Protein AF-A0A352MUP7-F1 (afdb_monomer_lite)

pLDDT: mean 91.46, std 6.11, range [59.91, 97.69]

Foldseek 3Di:
DWQVVLQQVCFLPQQAAEEDALVCVVVDDQEDEDELPDDLVRVVCCLVPVQVPDPDHAEYEHEAVLPDAAVSCVQVNCCRGRCDRPNRHGDSRHHYYYHHNDPVSLVSHHPSSNVRYDYTD

Secondary structure (DSSP, 8-state):
---HHHHHTTTT-TT-EEEEEGGGGGG--SEEEEETT--HHHHHHIIIIIITT-S---EEEEETGGGS-HHHHHHHHHHHHHSEETTEEPPTTPEEEEEESSTTGGGGS-HHHHTTEEE--

Structure (mmCIF, N/CA/C/O backbone):
data_AF-A0A352MUP7-F1
#
_entry.id   AF-A0A352MUP7-F1
#
loop_
_atom_site.group_PDB
_atom_site.id
_atom_site.type_symbol
_atom_site.label_atom_id
_atom_site.label_alt_id
_atom_site.label_comp_id
_atom_site.label_asym_id
_atom_site.label_entity_id
_atom_site.label_seq_id
_atom_site.pdbx_PDB_ins_code
_atom_site.Cartn_x
_atom_site.Cartn_y
_atom_site.Cartn_z
_atom_site.occupancy
_atom_site.B_iso_or_equiv
_atom_site.auth_seq_id
_atom_site.auth_comp_id
_atom_site.auth_asym_id
_atom_site.auth_atom_id
_atom_site.pdbx_PDB_model_num
ATOM 1 N N . MET A 1 1 ? -11.698 -10.972 6.120 1.00 81.50 1 MET A N 1
ATOM 2 C CA . MET A 1 1 ? -11.944 -11.683 4.838 1.00 81.50 1 MET A CA 1
ATOM 3 C C . MET A 1 1 ? -11.934 -10.646 3.742 1.00 81.50 1 MET A C 1
ATOM 5 O O . MET A 1 1 ? -12.847 -9.828 3.681 1.00 81.50 1 MET A O 1
ATOM 9 N N . ILE A 1 2 ? -10.899 -10.671 2.913 1.00 91.81 2 ILE A N 1
ATOM 10 C CA . ILE A 1 2 ? -10.682 -9.665 1.870 1.00 91.81 2 ILE A CA 1
ATOM 11 C C . ILE A 1 2 ? -11.397 -10.001 0.564 1.00 91.81 2 ILE A C 1
ATOM 13 O O . ILE A 1 2 ? -11.552 -11.163 0.186 1.00 91.81 2 ILE A O 1
ATOM 17 N N . ASN A 1 3 ? -11.776 -8.963 -0.175 1.00 94.12 3 ASN A N 1
ATOM 18 C CA . ASN A 1 3 ? -12.249 -9.073 -1.546 1.00 94.12 3 ASN A CA 1
ATOM 19 C C . ASN A 1 3 ? -11.053 -9.203 -2.504 1.00 94.12 3 ASN A C 1
ATOM 21 O O . ASN A 1 3 ? -10.612 -8.218 -3.092 1.00 94.12 3 ASN A O 1
ATOM 25 N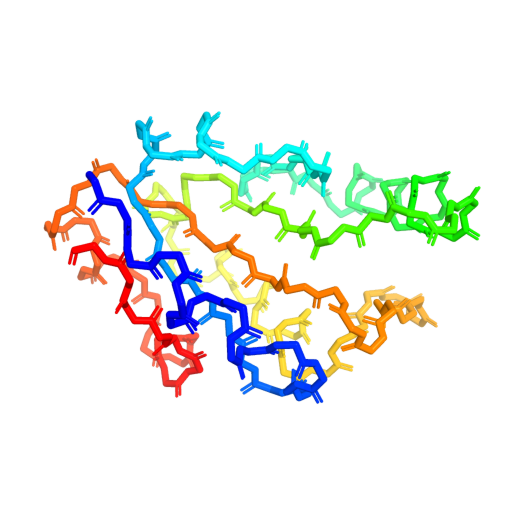 N . LYS A 1 4 ? -10.520 -10.423 -2.655 1.00 92.19 4 LYS A N 1
ATOM 26 C CA . LYS A 1 4 ? -9.341 -10.696 -3.501 1.00 92.19 4 LYS A CA 1
ATOM 27 C C . LYS A 1 4 ? -9.528 -10.271 -4.959 1.00 92.19 4 LYS A C 1
ATOM 29 O O . LYS A 1 4 ? -8.587 -9.775 -5.562 1.00 92.19 4 LYS A O 1
ATOM 34 N N . GLU A 1 5 ? -10.733 -10.413 -5.506 1.00 93.00 5 GLU A N 1
ATOM 35 C CA . GLU A 1 5 ? -11.034 -9.982 -6.875 1.00 93.00 5 GLU A CA 1
ATOM 36 C C . GLU A 1 5 ? -10.846 -8.467 -7.033 1.00 93.00 5 GLU A C 1
ATOM 38 O O . GLU A 1 5 ? -10.157 -8.020 -7.947 1.00 93.00 5 GLU A O 1
ATOM 43 N N . LEU A 1 6 ? -11.372 -7.672 -6.095 1.00 94.06 6 LEU A N 1
ATOM 44 C CA . LEU A 1 6 ? -11.201 -6.217 -6.102 1.00 94.06 6 LEU A CA 1
ATOM 45 C C . LEU A 1 6 ? -9.730 -5.798 -5.990 1.00 94.06 6 LEU A C 1
ATOM 47 O O . LEU A 1 6 ? -9.335 -4.808 -6.608 1.00 94.06 6 LEU A O 1
ATOM 51 N N . ILE A 1 7 ? -8.936 -6.544 -5.217 1.00 94.19 7 ILE A N 1
ATOM 52 C CA . ILE A 1 7 ? -7.493 -6.322 -5.080 1.00 94.19 7 ILE A CA 1
ATOM 53 C C . ILE A 1 7 ? -6.794 -6.574 -6.417 1.00 94.19 7 ILE A C 1
ATOM 55 O O . ILE A 1 7 ? -6.087 -5.693 -6.900 1.00 94.19 7 ILE A O 1
ATOM 59 N N . GLU A 1 8 ? -7.035 -7.724 -7.046 1.00 92.44 8 GLU A N 1
ATOM 60 C CA . GLU A 1 8 ? -6.413 -8.092 -8.325 1.00 92.44 8 GLU A CA 1
ATOM 61 C C . GLU A 1 8 ? -6.783 -7.135 -9.464 1.00 92.44 8 GLU A C 1
ATOM 63 O O . GLU A 1 8 ? -5.952 -6.851 -10.326 1.00 92.44 8 GLU A O 1
ATOM 68 N N . LEU A 1 9 ? -7.989 -6.560 -9.439 1.00 93.19 9 LEU A N 1
ATOM 69 C CA . LEU A 1 9 ? -8.403 -5.523 -10.392 1.00 93.19 9 LEU A CA 1
ATOM 70 C C . LEU A 1 9 ? -7.558 -4.240 -10.311 1.00 93.19 9 LEU A C 1
ATOM 72 O O . LEU A 1 9 ? -7.628 -3.422 -11.226 1.00 93.19 9 LEU A O 1
ATOM 76 N N . GLN A 1 10 ? -6.756 -4.051 -9.256 1.00 93.19 10 GLN A N 1
ATOM 77 C CA . GLN A 1 10 ? -5.842 -2.911 -9.142 1.00 93.19 10 GLN A CA 1
ATOM 78 C C . GLN A 1 10 ? -4.490 -3.141 -9.835 1.00 93.19 10 GLN A C 1
ATOM 80 O O . GLN A 1 10 ? -3.672 -2.217 -9.885 1.00 93.19 10 GLN A O 1
ATOM 85 N N . LYS A 1 11 ? -4.219 -4.333 -10.387 1.00 90.94 11 LYS A N 1
ATOM 86 C CA . LYS A 1 11 ? -2.993 -4.577 -11.164 1.00 90.94 11 LYS A CA 1
ATOM 87 C C . LYS A 1 11 ? -2.915 -3.613 -12.348 1.00 90.94 11 LYS A C 1
ATOM 89 O O . LYS A 1 11 ? -3.860 -3.454 -13.117 1.00 90.94 11 LYS A O 1
ATOM 94 N N . GLY A 1 12 ? -1.775 -2.941 -12.485 1.00 87.81 12 GLY A N 1
ATOM 95 C CA . GLY A 1 12 ? -1.541 -1.963 -13.545 1.00 87.81 12 GLY A CA 1
ATOM 96 C C . GLY A 1 12 ? -2.141 -0.573 -13.301 1.00 87.81 12 GLY A C 1
ATOM 97 O O . GLY A 1 12 ? -1.861 0.338 -14.092 1.00 87.81 12 GLY A O 1
ATOM 98 N N . CYS A 1 13 ? -2.904 -0.372 -12.220 1.00 89.25 13 CYS A N 1
ATOM 99 C CA . CYS A 1 13 ? -3.390 0.942 -11.808 1.00 89.25 13 CYS A CA 1
ATOM 100 C C . CYS A 1 13 ? -2.243 1.759 -11.193 1.00 89.25 13 CYS A C 1
ATOM 102 O O . CYS A 1 13 ? -1.617 1.384 -10.199 1.00 89.25 13 CYS A O 1
ATOM 104 N N . LEU A 1 14 ? -1.936 2.893 -11.827 1.00 82.69 14 LEU A N 1
ATOM 105 C CA . LEU A 1 14 ? -0.723 3.649 -11.518 1.00 82.69 14 LEU A CA 1
ATOM 106 C C . LEU A 1 14 ? -0.836 4.549 -10.283 1.00 82.69 14 LEU A C 1
ATOM 108 O O . LEU A 1 14 ? 0.189 4.892 -9.722 1.00 82.69 14 LEU A O 1
ATOM 112 N N . ALA A 1 15 ? -2.036 4.932 -9.857 1.00 86.62 15 ALA A N 1
ATOM 113 C CA . ALA A 1 15 ? -2.227 5.844 -8.731 1.00 86.62 15 ALA A CA 1
ATOM 114 C C . ALA A 1 15 ? -3.358 5.328 -7.840 1.00 86.62 15 ALA A C 1
ATOM 116 O O . ALA A 1 15 ? -4.411 5.946 -7.721 1.00 86.62 15 ALA A O 1
ATOM 117 N N . THR A 1 16 ? -3.172 4.136 -7.286 1.00 92.44 16 THR A N 1
ATOM 118 C CA . THR A 1 16 ? -4.134 3.497 -6.385 1.00 92.44 16 THR A CA 1
ATOM 119 C C . THR A 1 16 ? -3.398 2.632 -5.380 1.00 92.44 16 THR A C 1
ATOM 121 O O . THR A 1 16 ? -2.400 1.990 -5.716 1.00 92.44 16 THR A O 1
ATOM 124 N N . CYS A 1 17 ? -3.934 2.546 -4.172 1.00 95.31 17 CYS A N 1
ATOM 125 C CA . CYS A 1 17 ? -3.554 1.537 -3.199 1.00 95.31 17 CYS A CA 1
ATOM 126 C C . CYS A 1 17 ? -4.799 0.859 -2.632 1.00 95.31 17 CYS A C 1
ATOM 128 O O . CYS A 1 17 ? -5.893 1.421 -2.618 1.00 95.31 17 CYS A O 1
ATOM 130 N N . VAL A 1 18 ? -4.635 -0.374 -2.183 1.00 97.06 18 VAL A N 1
ATOM 131 C CA . VAL A 1 18 ? -5.687 -1.154 -1.537 1.00 97.06 18 VAL A CA 1
ATOM 132 C C . VAL A 1 18 ? -5.552 -0.998 -0.032 1.00 97.06 18 VAL A C 1
ATOM 134 O O . VAL A 1 18 ? -4.440 -1.042 0.478 1.00 97.06 18 VAL A O 1
ATOM 137 N N . VAL A 1 19 ? -6.659 -0.887 0.695 1.00 97.69 19 VAL A N 1
ATOM 138 C CA . VAL A 1 19 ? -6.652 -0.962 2.160 1.00 97.69 19 VAL A CA 1
ATOM 139 C C . VAL A 1 19 ? -7.284 -2.271 2.612 1.00 97.69 19 VAL A C 1
ATOM 141 O O . VAL A 1 19 ? -8.412 -2.583 2.221 1.00 97.69 19 VAL A O 1
ATOM 144 N N . ILE A 1 20 ? -6.562 -3.008 3.456 1.00 97.25 20 ILE A N 1
ATOM 145 C CA . ILE A 1 20 ? -7.020 -4.236 4.125 1.00 97.25 20 ILE A CA 1
ATOM 146 C C . ILE A 1 20 ? -6.825 -4.143 5.640 1.00 97.25 20 ILE A C 1
ATOM 148 O O . ILE A 1 20 ? -6.135 -3.248 6.134 1.00 97.25 20 ILE A O 1
ATOM 152 N N . GLN A 1 21 ? -7.398 -5.078 6.395 1.00 96.50 21 GLN A N 1
ATOM 153 C CA . GLN A 1 21 ? -7.080 -5.197 7.817 1.00 96.50 21 GLN A CA 1
ATOM 154 C C . GLN A 1 21 ? -5.731 -5.890 8.021 1.00 96.50 21 GLN A C 1
ATOM 156 O O . GLN A 1 21 ? -5.327 -6.748 7.234 1.00 96.50 21 GLN A O 1
ATOM 161 N N . ASN A 1 22 ? -5.042 -5.556 9.114 1.00 94.69 22 ASN A N 1
ATOM 162 C CA . ASN A 1 22 ? -3.763 -6.165 9.495 1.00 94.69 22 ASN A CA 1
ATOM 163 C C . ASN A 1 22 ? -3.838 -7.700 9.493 1.00 94.69 22 ASN A C 1
ATOM 165 O O . ASN A 1 22 ? -2.913 -8.372 9.038 1.00 94.69 22 ASN A O 1
ATOM 169 N N . GLU A 1 23 ? -4.952 -8.256 9.974 1.00 92.50 23 GLU A N 1
ATOM 170 C CA . GLU A 1 23 ? -5.158 -9.702 10.059 1.00 92.50 23 GLU A CA 1
ATOM 171 C C . GLU A 1 23 ? -5.322 -10.395 8.703 1.00 92.50 23 GLU A C 1
ATOM 173 O O . GLU A 1 23 ? -4.979 -11.574 8.582 1.00 92.50 23 GLU A O 1
ATOM 178 N N . ASP A 1 24 ? -5.789 -9.671 7.687 1.00 93.06 24 ASP A N 1
ATOM 179 C CA . ASP A 1 24 ? -6.028 -10.200 6.346 1.00 93.06 24 ASP A CA 1
ATOM 180 C C . ASP A 1 24 ? -4.751 -10.207 5.486 1.00 93.06 24 ASP A C 1
ATOM 182 O O . ASP A 1 24 ? -4.688 -10.879 4.459 1.00 93.06 24 ASP A O 1
ATOM 186 N N . CYS A 1 25 ? -3.681 -9.531 5.919 1.00 90.56 25 CYS A N 1
ATOM 187 C CA . CYS A 1 25 ? -2.386 -9.509 5.224 1.00 90.56 25 CYS A CA 1
ATOM 188 C C . CYS A 1 25 ? -1.808 -10.919 4.992 1.00 90.56 25 CYS A C 1
ATOM 190 O O . CYS A 1 25 ? -1.075 -11.164 4.029 1.00 90.56 25 CYS A O 1
ATOM 192 N N . LYS A 1 26 ? -2.157 -11.884 5.852 1.00 90.00 26 LYS A N 1
ATOM 193 C CA . LYS A 1 26 ? -1.767 -13.297 5.715 1.00 90.00 26 LYS A CA 1
ATOM 194 C C . LYS A 1 26 ? -2.362 -13.987 4.483 1.00 90.00 26 LYS A C 1
ATOM 196 O O . LYS A 1 26 ? -1.826 -15.009 4.082 1.00 90.00 26 LYS A O 1
ATOM 201 N N . GLU A 1 27 ? -3.432 -13.449 3.899 1.00 91.31 27 GLU A N 1
ATOM 202 C CA . GLU A 1 27 ? -4.123 -14.036 2.744 1.00 91.31 27 GLU A CA 1
ATOM 203 C C . GLU A 1 27 ? -3.476 -13.708 1.385 1.00 91.31 27 GLU A C 1
ATOM 205 O O . GLU A 1 27 ? -3.922 -14.238 0.362 1.00 91.31 27 GLU A O 1
ATOM 210 N N . LEU A 1 28 ? -2.471 -12.826 1.376 1.00 91.62 28 LEU A N 1
ATOM 211 C CA . LEU A 1 28 ? -1.668 -12.461 0.207 1.00 91.62 28 LEU A CA 1
ATOM 212 C C . LEU A 1 28 ? -0.367 -13.273 0.221 1.00 91.62 28 LEU A C 1
ATOM 214 O O . LEU A 1 28 ? 0.269 -13.348 1.266 1.00 91.62 28 LEU A O 1
ATOM 218 N N . ASP A 1 29 ? 0.065 -13.857 -0.893 1.00 85.81 29 ASP A N 1
ATOM 219 C CA . ASP A 1 29 ? 1.254 -14.726 -0.897 1.00 85.81 29 ASP A CA 1
ATOM 220 C C . ASP A 1 29 ? 2.532 -13.959 -1.265 1.00 85.81 29 ASP A C 1
ATOM 222 O O . ASP A 1 29 ? 3.376 -13.694 -0.402 1.00 85.81 29 ASP A O 1
ATOM 226 N N . SER A 1 30 ? 2.672 -13.559 -2.533 1.00 89.44 30 SER A N 1
ATOM 227 C CA . SER A 1 30 ? 3.900 -12.940 -3.037 1.00 89.44 30 SER A CA 1
ATOM 228 C C . SER A 1 30 ? 4.000 -11.453 -2.687 1.00 89.44 30 SER A C 1
ATOM 230 O O . SER A 1 30 ? 3.591 -10.571 -3.446 1.00 89.44 30 SER A O 1
ATOM 232 N N . LYS A 1 31 ? 4.531 -11.167 -1.495 1.00 91.94 31 LYS A N 1
ATOM 233 C CA . LYS A 1 31 ? 4.535 -9.819 -0.914 1.00 91.94 31 LYS A CA 1
AT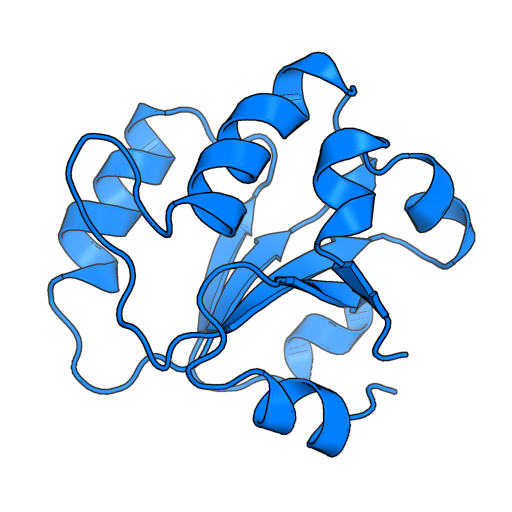OM 234 C C . LYS A 1 31 ? 5.872 -9.396 -0.320 1.00 91.94 31 LYS A C 1
ATOM 236 O O . LYS A 1 31 ? 6.609 -10.190 0.264 1.00 91.94 31 LYS A O 1
ATOM 241 N N . ILE A 1 32 ? 6.130 -8.096 -0.388 1.00 93.38 32 ILE A N 1
ATOM 242 C CA . ILE A 1 32 ? 7.063 -7.395 0.496 1.00 93.38 32 ILE A CA 1
ATOM 243 C C . ILE A 1 32 ? 6.239 -6.680 1.555 1.00 93.38 32 ILE A C 1
ATOM 245 O O . ILE A 1 32 ? 5.264 -6.018 1.219 1.00 93.38 32 ILE A O 1
ATOM 249 N N . ILE A 1 33 ? 6.659 -6.773 2.814 1.00 94.25 33 ILE A N 1
ATOM 250 C CA . ILE A 1 33 ? 6.055 -6.020 3.914 1.00 94.25 33 ILE A CA 1
ATOM 251 C C . ILE A 1 33 ? 7.095 -5.054 4.472 1.00 94.25 33 ILE A C 1
ATOM 253 O O . ILE A 1 33 ? 8.227 -5.454 4.757 1.00 94.25 33 ILE A O 1
ATOM 257 N N . VAL A 1 34 ? 6.692 -3.798 4.634 1.00 95.12 34 VAL A N 1
ATOM 258 C CA . VAL A 1 34 ? 7.406 -2.765 5.386 1.00 95.12 34 VAL A CA 1
ATOM 259 C C . VAL A 1 34 ? 6.479 -2.204 6.453 1.00 95.12 34 VAL A C 1
ATOM 261 O O . VAL A 1 34 ? 5.280 -2.060 6.214 1.00 95.12 34 VAL A O 1
ATOM 264 N N . ASN A 1 35 ? 7.023 -1.878 7.623 1.00 95.81 35 ASN A N 1
ATOM 265 C CA . ASN A 1 35 ? 6.247 -1.158 8.623 1.00 95.81 35 ASN A CA 1
ATOM 266 C C . ASN A 1 35 ? 6.092 0.306 8.189 1.00 95.81 35 ASN A C 1
ATOM 268 O O . ASN A 1 35 ? 7.001 0.882 7.587 1.00 95.81 35 ASN A O 1
ATOM 272 N N . ALA A 1 36 ? 4.935 0.906 8.455 1.00 94.75 36 ALA A N 1
ATOM 273 C CA . ALA A 1 36 ? 4.698 2.318 8.202 1.00 94.75 36 ALA A CA 1
ATOM 274 C C . ALA A 1 36 ? 5.715 3.217 8.950 1.00 94.75 36 ALA A C 1
ATOM 276 O O . ALA A 1 36 ? 6.132 4.273 8.459 1.00 94.75 36 ALA A O 1
ATOM 277 N N . ASP A 1 37 ? 6.176 2.799 10.128 1.00 93.88 37 ASP A N 1
ATOM 278 C CA . ASP A 1 37 ? 7.178 3.541 10.901 1.00 93.88 37 ASP A CA 1
ATOM 279 C C . ASP A 1 37 ? 8.618 3.433 10.359 1.00 93.88 37 ASP A C 1
ATOM 281 O O . ASP A 1 37 ? 9.484 4.182 10.817 1.00 93.88 37 ASP A O 1
ATOM 285 N N . SER A 1 38 ? 8.872 2.607 9.333 1.00 93.06 38 SER A N 1
ATOM 286 C CA . SER A 1 38 ? 10.199 2.458 8.722 1.00 93.06 38 SER A CA 1
ATOM 287 C C . SER A 1 38 ? 10.768 3.787 8.238 1.00 93.06 38 SER A C 1
ATOM 289 O O . SER A 1 38 ? 10.097 4.580 7.573 1.00 93.06 38 SER A O 1
ATOM 291 N N . ASN A 1 39 ? 12.042 4.025 8.531 1.00 92.75 39 ASN A N 1
ATOM 292 C CA . ASN A 1 39 ? 12.741 5.219 8.062 1.00 92.75 39 ASN A CA 1
ATOM 293 C C . ASN A 1 39 ? 13.072 5.141 6.558 1.00 92.75 39 ASN A C 1
ATOM 295 O O . ASN A 1 39 ? 13.000 4.082 5.929 1.00 92.75 39 ASN A O 1
ATOM 299 N N . ASP A 1 40 ? 13.477 6.274 5.983 1.00 92.25 40 ASP A N 1
ATOM 300 C CA . ASP A 1 40 ? 13.772 6.378 4.550 1.00 92.25 40 ASP A CA 1
ATOM 301 C C . ASP A 1 40 ? 14.907 5.448 4.104 1.00 92.25 40 ASP A C 1
ATOM 303 O O . ASP A 1 40 ? 14.885 4.950 2.982 1.00 92.25 40 ASP A O 1
ATOM 307 N N . SER A 1 41 ? 15.881 5.167 4.976 1.00 92.62 41 SER A N 1
ATOM 308 C CA . SER A 1 41 ? 16.999 4.268 4.665 1.00 92.62 41 SER A CA 1
ATOM 309 C C . SER A 1 41 ? 16.530 2.815 4.512 1.00 92.62 41 SER A C 1
ATOM 311 O O . SER A 1 41 ? 16.900 2.127 3.558 1.00 92.62 41 SER A O 1
ATOM 313 N N . GLU A 1 42 ? 15.659 2.352 5.410 1.00 92.94 42 GLU A N 1
ATOM 314 C CA . GLU A 1 42 ? 15.043 1.019 5.352 1.00 92.94 42 GLU A CA 1
ATOM 315 C C . GLU A 1 42 ? 14.134 0.855 4.128 1.00 92.94 42 GLU A C 1
ATOM 317 O O . GLU A 1 42 ? 14.199 -0.160 3.421 1.00 92.9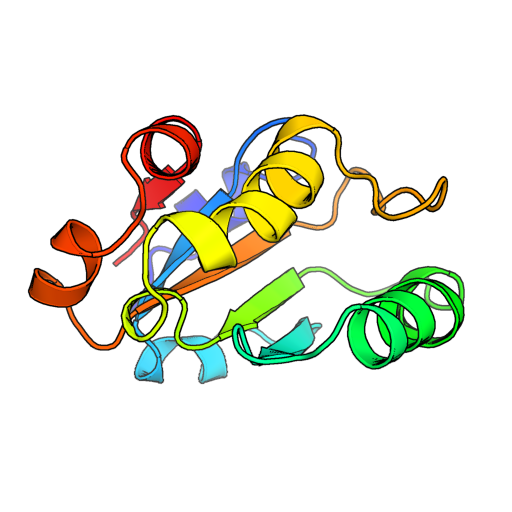4 42 GLU A O 1
ATOM 322 N N . LEU A 1 43 ? 13.316 1.871 3.843 1.00 92.69 43 LEU A N 1
ATOM 323 C CA . LEU A 1 43 ? 12.479 1.925 2.644 1.00 92.69 43 LEU A CA 1
ATOM 324 C C . LEU A 1 43 ? 13.336 1.900 1.377 1.00 92.69 43 LEU A C 1
ATOM 326 O O . LEU A 1 43 ? 13.083 1.099 0.477 1.00 92.69 43 LEU A O 1
ATOM 330 N N . LEU A 1 44 ? 14.401 2.700 1.325 1.00 92.75 44 LEU A N 1
ATOM 331 C CA . LEU A 1 44 ? 15.294 2.763 0.171 1.00 92.75 44 LEU A CA 1
ATOM 332 C C . LEU A 1 44 ? 15.996 1.426 -0.070 1.00 92.75 44 LEU A C 1
ATOM 334 O O . LEU A 1 44 ? 16.103 0.980 -1.212 1.00 92.75 44 LEU A O 1
ATOM 338 N N . THR A 1 45 ? 16.440 0.769 1.001 1.00 92.25 45 THR A N 1
ATOM 339 C CA . THR A 1 45 ? 17.048 -0.567 0.942 1.00 92.25 45 THR A CA 1
ATOM 340 C C . THR A 1 45 ? 16.045 -1.580 0.394 1.00 92.25 45 THR A C 1
ATOM 342 O O . THR A 1 45 ? 16.367 -2.355 -0.502 1.00 92.25 45 THR A O 1
ATOM 345 N N . THR A 1 46 ? 14.789 -1.516 0.839 1.00 91.50 46 THR A N 1
ATOM 346 C CA . THR A 1 46 ? 13.708 -2.368 0.323 1.00 91.50 46 THR A CA 1
ATOM 347 C C . THR A 1 46 ? 13.473 -2.160 -1.178 1.00 91.50 46 THR A C 1
ATOM 349 O O . THR A 1 46 ? 13.390 -3.137 -1.926 1.00 91.50 46 THR A O 1
ATOM 352 N N . PHE A 1 47 ? 13.425 -0.912 -1.646 1.00 90.50 47 PHE A N 1
ATOM 353 C CA . PHE A 1 47 ? 13.267 -0.586 -3.069 1.00 90.50 47 PHE A CA 1
ATOM 354 C C . PHE A 1 47 ? 14.454 -1.065 -3.920 1.00 90.50 47 PHE A C 1
ATOM 356 O O . PHE A 1 47 ? 14.268 -1.680 -4.975 1.00 90.50 47 PHE A O 1
ATOM 363 N N . LYS A 1 48 ? 15.684 -0.841 -3.452 1.00 88.81 48 LYS A N 1
ATOM 364 C CA . LYS A 1 48 ? 16.903 -1.249 -4.165 1.00 88.81 48 LYS A CA 1
ATOM 365 C C . LYS A 1 4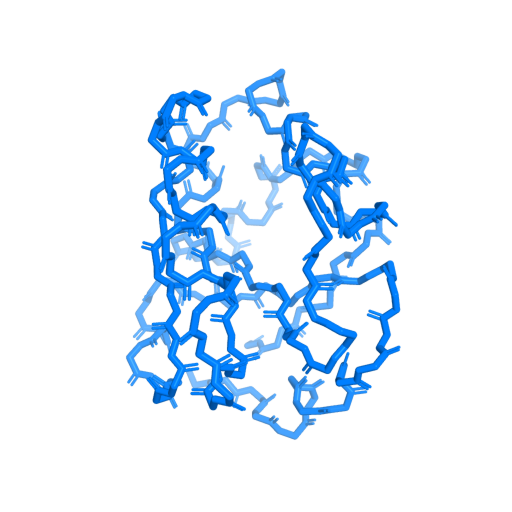8 ? 17.084 -2.758 -4.205 1.00 88.81 48 LYS A C 1
ATOM 367 O O . LYS A 1 48 ? 17.383 -3.309 -5.254 1.00 88.81 48 LYS A O 1
ATOM 372 N N . GLU A 1 49 ? 16.930 -3.428 -3.072 1.00 85.88 49 GLU A N 1
ATOM 373 C CA . GLU A 1 49 ? 17.363 -4.818 -2.942 1.00 85.88 49 GLU A CA 1
ATOM 374 C C . GLU A 1 49 ? 16.243 -5.816 -3.184 1.00 85.88 49 GLU A C 1
ATOM 376 O O . GLU A 1 49 ? 16.486 -6.874 -3.763 1.00 85.88 49 GLU A O 1
ATOM 381 N N . LYS A 1 50 ? 15.021 -5.508 -2.735 1.00 83.88 50 LYS A N 1
ATOM 382 C CA . LYS A 1 50 ? 13.911 -6.467 -2.775 1.00 83.88 50 LYS A CA 1
ATOM 383 C C . LYS A 1 50 ? 13.020 -6.266 -3.993 1.00 83.88 50 LYS A C 1
ATOM 385 O O . LYS A 1 50 ? 12.600 -7.255 -4.582 1.00 83.88 50 LYS A O 1
ATOM 390 N N . ILE A 1 51 ? 12.750 -5.014 -4.367 1.00 82.44 51 ILE A N 1
ATOM 391 C CA . ILE A 1 51 ? 11.871 -4.691 -5.501 1.00 82.44 51 ILE A CA 1
ATOM 392 C C . ILE A 1 51 ? 12.629 -4.782 -6.830 1.00 82.44 51 ILE A C 1
ATOM 394 O O . ILE A 1 51 ? 12.130 -5.386 -7.771 1.00 82.44 51 ILE A O 1
ATOM 398 N N . SER A 1 52 ? 13.847 -4.238 -6.911 1.00 73.56 52 SER A N 1
ATOM 399 C CA . SER A 1 52 ? 14.590 -4.198 -8.184 1.00 73.56 52 SER A CA 1
ATOM 400 C C . SER A 1 52 ? 15.113 -5.569 -8.649 1.00 73.56 52 SER A C 1
ATOM 402 O O . SER A 1 52 ? 15.435 -5.724 -9.822 1.00 73.56 52 SER A O 1
ATOM 404 N N . ASN A 1 53 ? 15.198 -6.563 -7.754 1.00 67.50 53 ASN A N 1
ATOM 405 C CA . ASN A 1 53 ? 15.854 -7.854 -8.011 1.00 67.50 53 ASN A CA 1
ATOM 406 C C . ASN A 1 53 ? 14.897 -9.052 -8.177 1.00 67.50 53 ASN A C 1
ATOM 408 O O . ASN A 1 53 ? 15.367 -10.190 -8.164 1.00 67.50 53 ASN A O 1
ATOM 412 N N . LYS A 1 54 ? 13.573 -8.858 -8.278 1.00 66.19 54 LYS A N 1
ATOM 413 C CA . LYS A 1 54 ? 12.616 -9.979 -8.347 1.00 66.19 54 LYS A CA 1
ATOM 414 C C . LYS A 1 54 ? 11.596 -9.850 -9.475 1.00 66.19 54 LYS A C 1
ATOM 416 O O . LYS A 1 54 ? 11.004 -8.795 -9.659 1.00 66.19 54 LYS A O 1
ATOM 421 N N . GLU A 1 55 ? 11.361 -10.972 -10.158 1.00 59.91 55 GLU A N 1
ATOM 422 C CA . GLU A 1 55 ? 10.389 -11.111 -11.255 1.00 59.91 55 GLU A CA 1
ATOM 423 C C . GLU A 1 55 ? 8.959 -11.425 -10.773 1.00 59.91 55 GLU A C 1
ATOM 425 O O . GLU A 1 55 ? 8.007 -11.195 -11.509 1.00 59.91 55 GLU A O 1
ATOM 430 N N . GLU A 1 56 ? 8.778 -11.883 -9.528 1.00 72.19 56 GLU A N 1
ATOM 431 C CA . GLU A 1 56 ? 7.482 -12.365 -9.022 1.00 72.19 56 GLU A CA 1
ATOM 432 C C . GLU A 1 56 ? 7.143 -11.749 -7.659 1.00 72.19 56 GLU A C 1
ATOM 434 O O . GLU A 1 56 ? 7.204 -12.421 -6.633 1.00 72.19 56 GLU A O 1
ATOM 439 N N . LEU A 1 57 ? 6.829 -10.455 -7.610 1.00 81.06 57 LEU A N 1
ATOM 440 C CA . LEU A 1 57 ? 6.268 -9.807 -6.420 1.00 81.06 57 LEU A CA 1
ATOM 441 C C . LEU A 1 57 ? 4.970 -9.094 -6.791 1.00 81.06 57 LEU A C 1
ATOM 443 O O . LEU A 1 57 ? 4.994 -8.108 -7.526 1.00 81.06 57 LEU A O 1
ATOM 447 N N . ASP A 1 58 ? 3.854 -9.571 -6.245 1.00 88.94 58 ASP A N 1
ATOM 448 C CA . ASP A 1 58 ? 2.526 -9.029 -6.539 1.00 88.94 58 ASP A CA 1
ATOM 449 C C . ASP A 1 58 ? 2.175 -7.845 -5.636 1.00 88.94 58 ASP A C 1
ATOM 451 O O . ASP A 1 58 ? 1.519 -6.908 -6.086 1.00 88.94 58 ASP A O 1
ATOM 455 N N . TYR A 1 59 ? 2.619 -7.849 -4.373 1.00 93.75 59 TYR A N 1
ATOM 456 C CA . TYR A 1 59 ? 2.166 -6.868 -3.381 1.00 93.75 59 TYR A CA 1
ATOM 457 C C . TYR A 1 59 ? 3.312 -6.143 -2.673 1.00 93.75 59 TYR A C 1
ATOM 459 O O . TYR A 1 59 ? 4.245 -6.758 -2.148 1.00 93.75 59 TYR A O 1
ATOM 467 N N . PHE A 1 60 ? 3.197 -4.820 -2.585 1.00 95.00 60 PHE A N 1
ATOM 468 C CA . PHE A 1 60 ? 3.994 -3.980 -1.696 1.00 95.00 60 PHE A CA 1
ATOM 469 C C . PHE A 1 60 ? 3.124 -3.518 -0.530 1.00 95.00 60 PHE A C 1
ATOM 471 O O . PHE A 1 60 ? 2.253 -2.667 -0.700 1.00 95.00 60 PHE A O 1
ATOM 478 N N . ILE A 1 61 ? 3.337 -4.094 0.649 1.00 96.00 61 ILE A N 1
ATOM 479 C CA . ILE A 1 61 ? 2.494 -3.882 1.822 1.00 96.00 61 ILE A CA 1
ATOM 480 C C . ILE A 1 61 ? 3.165 -2.910 2.786 1.00 96.00 61 ILE A C 1
ATOM 482 O O . ILE A 1 61 ? 4.260 -3.172 3.280 1.00 96.00 61 ILE A O 1
ATOM 486 N N . ILE A 1 62 ? 2.466 -1.824 3.095 1.00 97.06 62 ILE A N 1
ATOM 487 C CA . ILE A 1 62 ? 2.797 -0.862 4.143 1.00 97.06 62 ILE A CA 1
ATOM 488 C C . ILE A 1 62 ? 1.893 -1.172 5.333 1.00 97.06 62 ILE A C 1
ATOM 490 O O . ILE A 1 62 ? 0.685 -0.920 5.297 1.00 97.06 62 ILE A O 1
ATOM 494 N N . SER A 1 63 ? 2.464 -1.772 6.372 1.00 97.00 63 SER A N 1
ATOM 495 C CA . SER A 1 63 ? 1.685 -2.253 7.506 1.00 97.00 63 SER A CA 1
ATOM 496 C C . SER A 1 63 ? 1.453 -1.178 8.562 1.00 97.00 63 SER A C 1
ATOM 498 O O . SER A 1 63 ? 2.382 -0.455 8.909 1.00 97.00 63 SER A O 1
ATOM 500 N N . GLU A 1 64 ? 0.255 -1.166 9.145 1.00 96.81 64 GLU A N 1
ATOM 501 C CA . GLU A 1 64 ? -0.125 -0.342 10.305 1.00 96.81 64 GLU A CA 1
ATOM 502 C C . GLU A 1 64 ? -0.057 1.174 10.046 1.00 96.81 64 GLU A C 1
ATOM 504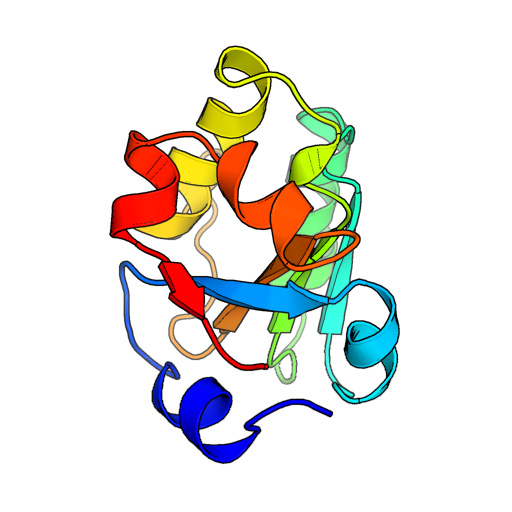 O O . GLU A 1 64 ? 0.374 1.957 10.898 1.00 96.81 64 GLU A O 1
ATOM 509 N N . ILE A 1 65 ? -0.502 1.603 8.860 1.00 97.06 65 ILE A N 1
ATOM 510 C CA . ILE A 1 65 ? -0.481 3.020 8.459 1.00 97.06 65 ILE A CA 1
ATOM 511 C C . ILE A 1 65 ? -1.302 3.903 9.411 1.00 97.06 65 ILE A C 1
ATOM 513 O O . ILE A 1 65 ? -0.959 5.060 9.647 1.00 97.06 65 ILE A O 1
ATOM 517 N N . ASP A 1 66 ? -2.350 3.335 10.008 1.00 96.44 66 ASP A N 1
ATOM 518 C CA . ASP A 1 66 ? -3.277 3.976 10.941 1.00 96.44 66 ASP A CA 1
ATOM 519 C C . ASP A 1 66 ? -2.659 4.335 12.299 1.00 96.44 66 ASP A C 1
ATOM 521 O O . ASP A 1 66 ? -3.287 5.056 13.080 1.00 96.44 66 ASP A O 1
ATOM 525 N N . LYS A 1 67 ? -1.440 3.861 12.591 1.00 96.19 67 LYS A N 1
ATOM 526 C CA . LYS A 1 67 ? -0.670 4.254 13.784 1.00 96.19 67 LYS A CA 1
ATOM 527 C C . LYS A 1 67 ? 0.134 5.536 13.587 1.00 96.19 67 LYS A C 1
ATOM 529 O O . LYS A 1 67 ? 0.555 6.145 14.570 1.00 96.19 67 LYS A O 1
ATOM 534 N N . LEU A 1 68 ? 0.380 5.937 12.342 1.00 95.44 68 LEU A N 1
ATOM 535 C CA . LEU A 1 68 ? 1.127 7.151 12.044 1.00 95.44 68 LEU A CA 1
ATOM 536 C C . LEU A 1 68 ? 0.226 8.379 12.084 1.00 95.44 68 LEU A C 1
ATOM 538 O O . LEU A 1 68 ? -0.935 8.333 11.686 1.00 95.44 68 LEU A O 1
ATOM 542 N N . ASN A 1 69 ? 0.802 9.518 12.464 1.00 93.25 69 ASN A N 1
ATOM 543 C CA . ASN A 1 69 ? 0.163 10.804 12.207 1.00 93.25 69 ASN A CA 1
ATOM 544 C C . ASN A 1 69 ? 0.211 11.161 10.709 1.00 93.25 69 ASN A C 1
ATOM 546 O O . ASN A 1 69 ? 1.045 10.653 9.962 1.00 93.25 69 ASN A O 1
ATOM 550 N N . GLU A 1 70 ? -0.653 12.087 10.296 1.00 90.88 70 GLU A N 1
ATOM 551 C CA . GLU A 1 70 ? -0.810 12.514 8.900 1.00 90.88 70 GLU A CA 1
ATOM 552 C C . GLU A 1 70 ? 0.509 12.950 8.235 1.00 90.88 70 GLU A C 1
ATOM 554 O O . GLU A 1 70 ? 0.807 12.517 7.126 1.00 90.88 70 GLU A O 1
ATOM 559 N N . SER A 1 71 ? 1.349 13.720 8.936 1.00 90.69 71 SER A N 1
ATOM 560 C CA . SER A 1 71 ? 2.640 14.185 8.404 1.00 90.69 71 SER A CA 1
ATOM 561 C C . SER A 1 71 ? 3.575 13.026 8.041 1.00 90.69 71 SER A C 1
ATOM 563 O O . SER A 1 71 ? 4.202 13.030 6.982 1.00 90.69 71 SER A O 1
ATOM 565 N N . LEU A 1 72 ? 3.633 11.990 8.882 1.00 91.94 72 LEU A N 1
ATOM 566 C CA . LEU A 1 72 ? 4.471 10.812 8.642 1.00 91.94 72 LEU A CA 1
ATOM 567 C C . LEU A 1 72 ? 3.928 9.906 7.528 1.00 91.94 72 LEU A C 1
ATOM 569 O O . LEU A 1 72 ? 4.700 9.157 6.928 1.00 91.94 72 LEU A O 1
ATOM 573 N N . GLN A 1 73 ? 2.633 9.984 7.216 1.00 94.19 73 GLN A N 1
ATOM 574 C CA . GLN A 1 73 ? 2.036 9.237 6.106 1.00 94.19 73 GLN A CA 1
ATOM 575 C C . GLN A 1 73 ? 2.369 9.847 4.734 1.00 94.19 73 GLN A C 1
ATOM 577 O O . GLN A 1 73 ? 2.332 9.135 3.730 1.00 94.19 73 GLN A O 1
ATOM 582 N N . ASN A 1 74 ? 2.764 11.124 4.668 1.00 88.31 74 ASN A N 1
ATOM 583 C CA . ASN A 1 74 ? 3.029 11.825 3.402 1.00 88.31 74 ASN A CA 1
ATOM 584 C C . ASN A 1 74 ? 4.130 11.184 2.546 1.00 88.31 74 ASN A C 1
ATOM 586 O O . ASN A 1 74 ? 4.071 11.256 1.320 1.00 88.31 74 ASN A O 1
ATOM 590 N N . LYS A 1 75 ? 5.106 10.496 3.150 1.00 88.25 75 LYS A N 1
ATOM 591 C CA . LYS A 1 75 ? 6.114 9.747 2.377 1.00 88.25 75 LYS A CA 1
ATOM 592 C C . LYS A 1 75 ? 5.482 8.623 1.539 1.00 88.25 75 LYS A C 1
ATOM 594 O O . LYS A 1 75 ? 5.928 8.348 0.430 1.00 88.25 75 LYS A O 1
ATOM 599 N N . TYR A 1 76 ? 4.397 8.015 2.024 1.00 93.75 76 TYR A N 1
ATOM 600 C CA . TYR A 1 76 ? 3.674 6.967 1.302 1.00 93.75 76 TYR A CA 1
ATOM 601 C C . TYR A 1 76 ? 2.723 7.518 0.246 1.00 93.75 76 TYR A C 1
ATOM 603 O O . TYR A 1 76 ? 2.486 6.844 -0.752 1.00 93.75 76 TYR A O 1
ATOM 611 N N . TYR A 1 77 ? 2.234 8.750 0.408 1.00 92.06 77 TYR A N 1
ATOM 612 C CA . TYR A 1 77 ? 1.470 9.432 -0.638 1.00 92.06 77 TYR A CA 1
ATOM 613 C C . TYR A 1 77 ? 2.253 9.495 -1.954 1.00 92.06 77 TYR A C 1
ATOM 615 O O . TYR A 1 77 ? 1.718 9.131 -3.000 1.00 92.06 77 TYR A O 1
ATOM 623 N N . GLN A 1 78 ? 3.529 9.888 -1.903 1.00 86.81 78 GLN A N 1
ATOM 624 C CA . GLN A 1 78 ? 4.382 9.943 -3.096 1.00 86.81 78 GLN A CA 1
ATOM 625 C C . GLN A 1 78 ? 4.577 8.553 -3.710 1.00 86.81 78 GLN A C 1
ATOM 627 O O . GLN A 1 78 ? 4.407 8.379 -4.914 1.00 86.81 78 GLN A O 1
ATOM 632 N N . ILE A 1 79 ? 4.820 7.541 -2.873 1.00 93.19 79 ILE A N 1
ATOM 633 C CA . ILE A 1 79 ? 4.956 6.152 -3.327 1.00 93.19 79 ILE A CA 1
ATOM 634 C C . ILE A 1 79 ? 3.682 5.668 -4.034 1.00 93.19 79 ILE A C 1
ATOM 636 O O . ILE A 1 79 ? 3.774 5.026 -5.074 1.00 93.19 79 ILE A O 1
ATOM 640 N N . VAL A 1 80 ? 2.495 5.965 -3.502 1.00 94.06 80 VAL A N 1
ATOM 641 C CA . VAL A 1 80 ? 1.221 5.529 -4.100 1.00 94.06 80 VAL A CA 1
ATOM 642 C C . VAL A 1 80 ? 0.913 6.280 -5.390 1.00 94.06 80 VAL A C 1
ATOM 644 O O . VAL A 1 80 ? 0.482 5.669 -6.364 1.00 94.06 80 VAL A O 1
ATOM 647 N N . LYS A 1 81 ? 1.120 7.597 -5.403 1.00 92.50 81 LYS A N 1
ATOM 648 C CA . LYS A 1 81 ? 0.767 8.458 -6.533 1.00 92.50 81 LYS A CA 1
ATOM 649 C C . LYS A 1 81 ? 1.732 8.318 -7.704 1.00 92.50 81 LYS A C 1
ATOM 651 O O . LYS A 1 81 ? 1.294 8.183 -8.843 1.00 92.50 81 LYS A O 1
ATOM 656 N N . ASP A 1 82 ? 3.027 8.387 -7.417 1.00 91.12 82 ASP A N 1
ATOM 657 C CA . ASP A 1 82 ? 4.076 8.464 -8.435 1.00 91.12 82 ASP A CA 1
ATOM 658 C C . ASP A 1 82 ? 4.714 7.092 -8.699 1.00 91.12 82 ASP A C 1
ATOM 660 O O . ASP A 1 82 ? 5.472 6.929 -9.658 1.00 91.12 82 ASP A O 1
ATOM 664 N N . ARG A 1 83 ? 4.383 6.083 -7.875 1.00 91.56 83 ARG A N 1
ATOM 665 C CA . ARG A 1 83 ? 4.974 4.734 -7.920 1.00 91.56 83 ARG A CA 1
ATOM 666 C C . ARG A 1 83 ? 6.488 4.779 -7.894 1.00 91.56 83 ARG A C 1
ATOM 668 O O . ARG A 1 83 ? 7.152 4.010 -8.583 1.00 91.56 83 ARG A O 1
ATOM 675 N N . GLU A 1 84 ? 7.028 5.688 -7.096 1.00 91.62 84 GLU A N 1
ATOM 676 C CA . GLU A 1 84 ? 8.448 5.980 -7.040 1.00 91.62 84 GLU A CA 1
ATOM 677 C C . GLU A 1 84 ? 8.869 6.320 -5.611 1.00 91.62 84 GLU A C 1
ATOM 679 O O . GLU A 1 84 ? 8.131 6.948 -4.853 1.00 91.62 84 GLU A O 1
ATOM 684 N N . PHE A 1 85 ? 10.080 5.907 -5.256 1.00 91.44 85 PHE A N 1
ATOM 685 C CA . PHE A 1 85 ? 10.766 6.350 -4.056 1.00 91.44 85 PHE A CA 1
ATOM 686 C C . PHE A 1 85 ? 12.235 6.623 -4.391 1.00 91.44 85 PHE A C 1
ATOM 688 O O . PHE A 1 85 ? 12.954 5.714 -4.812 1.00 91.44 85 PHE A O 1
ATOM 695 N N . PHE A 1 86 ? 12.690 7.869 -4.218 1.00 89.62 86 PHE A N 1
ATOM 696 C CA . PHE A 1 86 ? 14.077 8.291 -4.487 1.00 89.62 86 PHE A CA 1
ATOM 697 C C . PHE A 1 86 ? 14.607 7.867 -5.876 1.00 89.62 86 PHE A C 1
ATOM 699 O O . PHE A 1 86 ? 15.723 7.361 -6.015 1.00 89.62 86 PHE A O 1
ATOM 706 N N . GLY A 1 87 ? 13.804 8.054 -6.921 1.00 87.62 87 GLY A N 1
ATOM 707 C CA . GLY A 1 87 ? 14.126 7.725 -8.311 1.00 87.62 87 GLY A CA 1
ATOM 708 C C . GLY A 1 87 ? 13.935 6.254 -8.687 1.00 87.62 87 GLY A C 1
ATOM 709 O O . GLY A 1 87 ? 14.113 5.898 -9.852 1.00 87.62 87 GLY A O 1
ATOM 710 N N . ILE A 1 88 ? 13.568 5.390 -7.737 1.00 89.06 88 ILE A N 1
ATOM 711 C CA . ILE A 1 88 ? 13.349 3.959 -7.970 1.00 89.06 88 ILE A CA 1
ATOM 712 C C . ILE A 1 88 ? 11.856 3.701 -8.114 1.00 89.06 88 ILE A C 1
ATOM 714 O O . ILE A 1 88 ? 11.082 3.977 -7.199 1.00 89.06 88 ILE A O 1
ATOM 718 N N . LYS A 1 89 ? 11.454 3.148 -9.259 1.00 89.44 89 LYS A N 1
ATOM 719 C CA . LYS A 1 89 ? 10.046 2.892 -9.569 1.00 89.44 89 LYS A CA 1
ATOM 720 C C . LYS A 1 89 ? 9.580 1.533 -9.060 1.00 89.44 89 LYS A C 1
ATOM 722 O O . LYS A 1 89 ? 10.294 0.541 -9.184 1.00 89.44 89 LYS A O 1
ATOM 727 N N . LEU A 1 90 ? 8.348 1.486 -8.566 1.00 90.19 90 LEU A N 1
ATOM 728 C CA . LEU A 1 90 ? 7.626 0.240 -8.342 1.00 90.19 90 LEU A CA 1
ATOM 729 C C . LEU A 1 90 ? 7.218 -0.376 -9.692 1.00 90.19 90 LEU A C 1
ATOM 731 O O . LEU A 1 90 ? 6.748 0.356 -10.572 1.00 90.19 90 LEU A O 1
ATOM 735 N N . PRO A 1 91 ? 7.316 -1.709 -9.857 1.00 89.69 91 PRO A N 1
ATOM 736 C CA . PRO A 1 91 ? 6.794 -2.411 -11.026 1.00 89.69 91 PRO A CA 1
ATOM 737 C C . PRO A 1 91 ? 5.325 -2.067 -11.260 1.00 89.69 91 PRO A C 1
ATOM 739 O O . PRO A 1 91 ? 4.566 -1.943 -10.303 1.00 89.69 91 PRO A O 1
ATOM 742 N N . LYS A 1 92 ? 4.906 -1.909 -12.518 1.00 87.88 92 LYS A N 1
ATOM 743 C CA . LYS A 1 92 ? 3.550 -1.446 -12.858 1.00 87.88 92 LYS A CA 1
ATOM 744 C C . LYS A 1 92 ? 2.447 -2.364 -12.317 1.00 87.88 92 LYS A C 1
ATOM 746 O O . LYS A 1 92 ? 1.419 -1.870 -11.863 1.00 87.88 92 LYS A O 1
ATOM 751 N N . ASP A 1 93 ? 2.688 -3.669 -12.334 1.00 89.25 93 ASP A N 1
ATOM 752 C CA . ASP A 1 93 ? 1.687 -4.673 -11.967 1.00 89.25 93 ASP A CA 1
ATOM 753 C C . ASP A 1 93 ? 1.673 -4.986 -10.464 1.00 89.25 93 ASP A C 1
ATOM 755 O O . ASP A 1 93 ? 0.789 -5.691 -9.990 1.00 89.25 93 ASP A O 1
ATOM 759 N N . MET A 1 94 ? 2.606 -4.409 -9.699 1.00 91.31 94 MET A N 1
ATOM 760 C CA . MET A 1 94 ? 2.650 -4.561 -8.248 1.00 91.31 94 MET A CA 1
ATOM 761 C C . MET A 1 94 ? 1.545 -3.724 -7.589 1.00 91.31 94 MET A C 1
ATOM 763 O O . MET A 1 94 ? 1.422 -2.521 -7.832 1.00 91.31 94 MET A O 1
ATOM 767 N N . ILE A 1 95 ? 0.753 -4.312 -6.707 1.00 94.38 95 ILE A N 1
ATOM 768 C CA . ILE A 1 95 ? -0.301 -3.607 -5.979 1.00 94.38 95 ILE A CA 1
ATOM 769 C C . ILE A 1 95 ? 0.275 -3.058 -4.675 1.00 94.38 95 ILE A C 1
ATOM 771 O O . ILE A 1 95 ? 0.869 -3.792 -3.884 1.00 94.38 95 ILE A O 1
ATOM 775 N N . VAL A 1 96 ? 0.085 -1.761 -4.430 1.00 96.00 96 VAL A N 1
ATOM 776 C CA . VAL A 1 96 ? 0.399 -1.170 -3.125 1.00 96.00 96 VAL A CA 1
ATOM 777 C C . VAL A 1 96 ? -0.763 -1.442 -2.180 1.00 96.00 96 VAL A C 1
ATOM 779 O O . VAL A 1 96 ? -1.911 -1.144 -2.506 1.00 96.00 96 VAL A O 1
ATOM 782 N N . VAL A 1 97 ? -0.469 -1.997 -1.010 1.00 97.12 97 VAL A N 1
ATOM 783 C CA . VAL A 1 97 ? -1.457 -2.339 0.0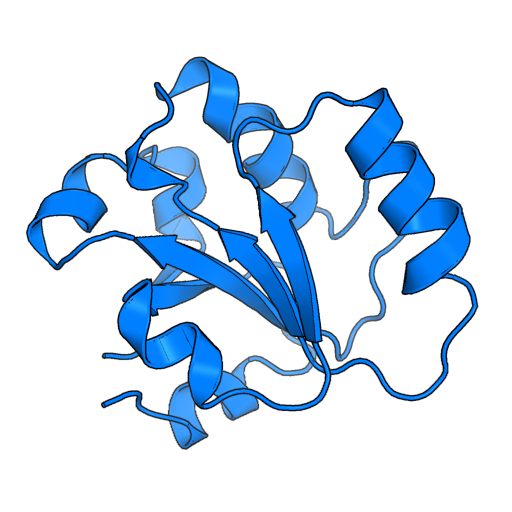13 1.00 97.12 97 VAL A CA 1
ATOM 784 C C . VAL A 1 97 ? -1.113 -1.598 1.298 1.00 97.12 97 VAL A C 1
ATOM 786 O O . VAL A 1 97 ? 0.011 -1.674 1.782 1.00 97.12 97 VAL A O 1
ATOM 789 N N . LEU A 1 98 ? -2.082 -0.902 1.871 1.00 97.69 98 LEU A N 1
ATOM 790 C CA . LEU A 1 98 ? -2.023 -0.339 3.210 1.00 97.69 98 LEU A CA 1
ATOM 791 C C . LEU A 1 98 ? -2.779 -1.266 4.156 1.00 97.69 98 LEU A C 1
ATOM 793 O O . LEU A 1 98 ? -3.856 -1.760 3.811 1.00 97.69 98 LEU A O 1
ATOM 797 N N . THR A 1 99 ? -2.256 -1.479 5.358 1.00 97.62 99 THR A N 1
ATOM 798 C CA . THR A 1 99 ? -3.004 -2.205 6.387 1.00 97.62 99 THR A CA 1
ATOM 799 C C . THR A 1 99 ? -3.397 -1.289 7.531 1.00 97.62 99 THR A C 1
ATOM 801 O O . THR A 1 99 ? -2.612 -0.445 7.965 1.00 97.62 99 THR A O 1
ATOM 804 N N . VAL A 1 100 ? -4.624 -1.472 8.011 1.00 97.56 100 VAL A N 1
ATOM 805 C CA . VAL A 1 100 ? -5.159 -0.806 9.202 1.00 97.56 100 VAL A CA 1
ATOM 806 C C . VAL A 1 100 ? -5.580 -1.837 10.236 1.00 97.56 100 VAL A C 1
ATOM 808 O O . VAL A 1 100 ? -5.875 -2.984 9.894 1.00 97.56 100 VAL A O 1
ATOM 811 N N . LYS A 1 101 ? -5.649 -1.456 11.510 1.00 95.94 101 LYS A N 1
ATOM 812 C CA . LYS A 1 101 ? -6.100 -2.374 12.559 1.00 95.94 101 LYS A CA 1
ATOM 813 C C . LYS A 1 101 ? -7.528 -2.872 12.323 1.00 95.94 101 LYS A C 1
ATOM 815 O O . LYS A 1 101 ? -7.779 -4.067 12.429 1.00 95.94 101 LYS A O 1
ATOM 820 N N . ASP A 1 102 ? -8.444 -1.955 12.026 1.00 94.56 102 ASP A N 1
ATOM 821 C CA . ASP A 1 102 ? -9.876 -2.208 11.870 1.00 94.56 102 ASP A CA 1
ATOM 822 C C . ASP A 1 102 ? -10.548 -1.089 11.042 1.00 94.56 102 ASP A C 1
ATOM 824 O O . ASP A 1 102 ? -9.888 -0.203 10.493 1.00 94.56 102 ASP A O 1
ATOM 828 N N . ARG A 1 103 ? -11.885 -1.122 10.933 1.00 92.81 103 ARG A N 1
ATOM 829 C CA . ARG A 1 103 ? -12.661 -0.103 10.202 1.00 92.81 103 ARG A CA 1
ATOM 830 C C . ARG A 1 103 ? -12.529 1.303 10.791 1.00 92.81 103 ARG A C 1
ATOM 832 O O . ARG A 1 103 ? -12.693 2.266 10.047 1.00 92.81 103 ARG A O 1
ATOM 839 N N . GLU A 1 104 ? -12.268 1.449 12.089 1.00 94.81 104 GLU A N 1
ATOM 840 C CA . GLU A 1 104 ? -12.051 2.768 12.689 1.00 94.81 104 GLU A CA 1
ATOM 841 C C . GLU A 1 104 ? -10.688 3.333 12.301 1.00 94.81 104 GLU A C 1
ATOM 843 O O . GLU A 1 104 ? -10.597 4.531 12.030 1.00 94.81 104 GLU A O 1
ATOM 848 N N . GLY A 1 105 ? -9.675 2.472 12.161 1.00 94.94 105 GLY A N 1
ATOM 849 C CA . GLY A 1 105 ? -8.342 2.838 11.673 1.00 94.94 105 GLY A CA 1
ATOM 850 C C . GLY A 1 105 ? -8.347 3.546 10.311 1.00 94.94 105 GLY A C 1
ATOM 851 O O . GLY A 1 105 ? -7.479 4.374 10.049 1.00 94.94 105 GLY A O 1
ATOM 852 N N . LEU A 1 106 ? -9.371 3.331 9.473 1.00 95.06 106 LEU A N 1
ATOM 853 C CA . LEU A 1 106 ? -9.546 4.061 8.206 1.00 95.06 106 LEU A CA 1
ATOM 854 C C . LEU A 1 106 ? -9.609 5.582 8.392 1.00 95.06 106 LEU A C 1
ATOM 856 O O . LEU A 1 106 ? -9.136 6.320 7.533 1.00 95.06 106 LEU A O 1
ATOM 860 N N . LYS A 1 107 ? -10.171 6.055 9.511 1.00 94.75 107 LYS A N 1
ATOM 861 C CA . LYS A 1 107 ? -10.278 7.490 9.823 1.00 94.75 107 LYS A CA 1
ATOM 862 C C . LYS A 1 107 ? -8.918 8.134 10.096 1.00 94.75 107 LYS A C 1
ATOM 864 O O . LYS A 1 107 ? -8.820 9.355 10.049 1.00 94.75 107 LYS A O 1
ATOM 869 N N . ASN A 1 108 ? -7.902 7.323 10.389 1.00 95.75 108 ASN A N 1
ATOM 870 C CA . ASN A 1 108 ? -6.551 7.787 10.676 1.00 95.75 108 ASN A CA 1
ATOM 871 C C . ASN A 1 108 ? -5.679 7.861 9.418 1.00 95.75 108 ASN A C 1
ATOM 873 O O . ASN A 1 108 ? -4.566 8.368 9.501 1.00 95.75 108 ASN A O 1
ATOM 877 N N . ILE A 1 109 ? -6.151 7.377 8.264 1.00 96.56 109 ILE A N 1
ATOM 878 C CA . ILE A 1 109 ? -5.452 7.572 6.991 1.00 96.56 109 ILE A CA 1
ATOM 879 C C . ILE A 1 109 ? -5.585 9.045 6.593 1.00 96.56 109 ILE A C 1
ATOM 881 O O . ILE A 1 109 ? -6.686 9.599 6.629 1.00 96.56 109 ILE A O 1
ATOM 885 N N . SER A 1 110 ? -4.477 9.678 6.198 1.00 95.25 110 SER A N 1
ATOM 886 C CA . SER A 1 110 ? -4.493 11.072 5.754 1.00 95.25 110 SER A CA 1
ATOM 887 C C . SER A 1 110 ? -5.482 11.266 4.612 1.00 95.25 110 SER A C 1
ATOM 889 O O . SER A 1 110 ? -5.634 10.411 3.734 1.00 95.25 110 SER A O 1
ATOM 891 N N . LYS A 1 111 ? -6.159 12.415 4.593 1.00 93.56 111 LYS A N 1
ATOM 892 C CA . LYS A 1 111 ? -7.196 12.681 3.588 1.00 93.56 111 LYS A CA 1
ATOM 893 C C . LYS A 1 111 ? -6.633 12.628 2.168 1.00 93.56 111 LYS A C 1
ATOM 895 O O . LYS A 1 111 ? -7.317 12.191 1.247 1.00 93.56 111 LYS A O 1
ATOM 900 N N . GLU A 1 112 ? -5.394 13.075 1.995 1.00 92.25 112 GLU A N 1
ATOM 901 C CA . GLU A 1 112 ? -4.710 13.046 0.706 1.00 92.25 112 GLU A CA 1
ATOM 902 C C . GLU A 1 112 ? -4.451 11.621 0.228 1.00 92.25 112 GLU A C 1
ATOM 904 O O . GLU A 1 112 ? -4.773 11.315 -0.917 1.00 92.25 112 GLU A O 1
ATOM 909 N N . LEU A 1 113 ? -3.933 10.749 1.099 1.00 94.81 113 LEU A N 1
ATOM 910 C CA . LEU A 1 113 ? -3.673 9.347 0.778 1.00 94.81 113 LEU A CA 1
ATOM 911 C C . LEU A 1 113 ? -4.977 8.570 0.567 1.00 94.81 113 LEU A C 1
ATOM 913 O O . LEU A 1 113 ? -5.082 7.790 -0.376 1.00 94.81 113 LEU A O 1
ATOM 917 N N . TYR A 1 114 ? -5.999 8.848 1.381 1.00 94.94 114 TYR A N 1
ATOM 918 C CA . TYR A 1 114 ? -7.302 8.187 1.307 1.00 94.94 114 TYR A CA 1
ATOM 919 C C . TYR A 1 114 ? -7.986 8.351 -0.058 1.00 94.94 114 TYR A C 1
ATOM 921 O O . TYR A 1 114 ? -8.690 7.448 -0.502 1.00 94.94 114 TYR A O 1
ATOM 929 N N . ASN A 1 115 ? -7.741 9.453 -0.776 1.00 93.75 115 ASN A N 1
ATOM 930 C CA . ASN A 1 115 ? -8.286 9.659 -2.125 1.00 93.75 115 ASN A CA 1
ATOM 931 C C . ASN A 1 115 ? -7.783 8.637 -3.160 1.00 93.75 115 ASN A C 1
ATOM 933 O O . ASN A 1 115 ? -8.380 8.512 -4.227 1.00 93.75 115 ASN A O 1
ATOM 937 N N . PHE A 1 116 ? -6.697 7.924 -2.858 1.00 95.06 116 PHE A N 1
ATOM 938 C CA . PHE A 1 116 ? -6.119 6.880 -3.704 1.00 95.06 116 PHE A CA 1
ATOM 939 C C . PHE A 1 116 ? -6.458 5.470 -3.197 1.00 95.06 116 PHE A C 1
ATOM 941 O O . PHE A 1 116 ? -5.972 4.489 -3.760 1.00 95.06 116 PHE A O 1
ATOM 948 N N . CYS A 1 117 ? -7.255 5.350 -2.131 1.00 95.38 117 CYS A N 1
ATOM 949 C CA . CYS A 1 117 ? -7.538 4.083 -1.471 1.00 95.38 117 CYS A CA 1
ATOM 950 C C . CYS A 1 117 ? -8.763 3.370 -2.056 1.00 95.38 117 CYS A C 1
ATOM 952 O O . CYS A 1 117 ? -9.850 3.936 -2.167 1.00 95.38 117 CYS A O 1
ATOM 954 N N . VAL A 1 118 ? -8.608 2.074 -2.309 1.00 96.19 118 VAL A N 1
ATOM 955 C CA . VAL A 1 118 ? -9.688 1.118 -2.569 1.00 96.19 118 VAL A CA 1
ATOM 956 C C . VAL A 1 118 ? -9.836 0.225 -1.339 1.00 96.19 118 VAL A C 1
ATOM 958 O O . VAL A 1 118 ? -8.902 -0.479 -0.964 1.00 96.19 118 VAL A O 1
ATOM 961 N N . ILE A 1 119 ? -10.998 0.251 -0.685 1.00 96.00 119 ILE A N 1
ATOM 962 C CA . ILE A 1 119 ? -11.250 -0.552 0.522 1.00 96.00 119 ILE A CA 1
ATOM 963 C C . ILE A 1 119 ? -11.701 -1.958 0.114 1.00 96.00 119 ILE A C 1
ATOM 965 O O . ILE A 1 119 ? -12.683 -2.089 -0.615 1.00 96.00 119 ILE A O 1
ATOM 969 N N . ALA A 1 120 ? -10.998 -2.998 0.573 1.00 93.31 120 ALA A N 1
ATOM 970 C CA . ALA A 1 120 ? -11.198 -4.371 0.097 1.00 93.31 120 ALA A CA 1
ATOM 971 C C . ALA A 1 120 ? -11.503 -5.401 1.205 1.00 93.31 120 ALA A C 1
ATOM 973 O O . ALA A 1 120 ? -11.097 -6.554 1.083 1.00 93.31 120 ALA A O 1
ATOM 974 N N . PHE A 1 121 ? -12.221 -5.011 2.263 1.00 85.69 121 PHE A N 1
ATOM 975 C CA . PHE A 1 121 ? -12.673 -5.876 3.369 1.00 85.69 121 PHE A CA 1
ATOM 976 C C . PHE A 1 121 ? -14.014 -5.405 3.961 1.00 85.69 121 PHE A C 1
ATOM 978 O O . PHE A 1 121 ? -14.410 -4.246 3.698 1.00 85.69 121 PHE A O 1
#

Radius of gyration: 12.95 Å; chains: 1; bounding box: 30×29×27 Å

Sequence (121 aa):
MINKELIELQKGCLATCVVIQNEDCKELDSKIIVNADSNDSELLTTFKEKISNKEELDYFIISEIDKLNESLQNKYYQIVKDREFFGIKLPKDMIVVLTVKDREGLKNISKELYNFCVIAF